Protein AF-A0A4P8J2D7-F1 (afdb_monomer)

Radius of gyration: 19.93 Å; Cα contacts (8 Å, |Δi|>4): 27; chains: 1; bounding box: 55×34×40 Å

Mean predicted aligned error: 13.6 Å

Secondary structure (DSSP, 8-state):
----HHHHHHHHHHTT-HHHHHHHHHHHHHH-GGGS--HHHHTT---TTPPPTTS--------PPPPPP--

Solvent-accessible surface area (backbone atoms only — not comparable to full-atom values): 4702 Å² total; per-residue (Å²): 112,67,70,52,71,69,56,48,52,51,48,60,68,23,66,82,39,73,73,50,29,54,54,47,50,54,53,46,44,74,76,40,56,65,46,53,77,48,82,75,56,48,77,76,54,84,62,91,80,58,75,62,94,82,63,79,78,80,71,78,76,78,75,73,75,80,74,81,78,89,124

Organism: NCBI:txid2571746

Structure (mmCIF, N/CA/C/O backbone):
data_AF-A0A4P8J2D7-F1
#
_entry.id   AF-A0A4P8J2D7-F1
#
loop_
_atom_site.group_PDB
_atom_site.id
_atom_site.type_symbol
_atom_site.label_atom_id
_atom_site.label_alt_id
_atom_site.label_comp_id
_atom_site.label_asym_id
_atom_site.label_entity_id
_atom_site.label_seq_id
_atom_site.pdbx_PDB_ins_code
_atom_site.Cartn_x
_atom_site.Cartn_y
_atom_site.Cartn_z
_atom_site.occupancy
_atom_site.B_iso_or_equiv
_atom_site.auth_seq_id
_atom_site.auth_comp_id
_atom_site.auth_asym_id
_atom_site.auth_atom_id
_atom_site.pdbx_PDB_model_num
ATOM 1 N N . MET A 1 1 ? -13.056 6.621 -2.394 1.00 68.25 1 MET A N 1
ATOM 2 C CA . MET A 1 1 ? -11.925 5.889 -1.790 1.00 68.25 1 MET A CA 1
ATOM 3 C C . MET A 1 1 ? -10.664 6.659 -2.114 1.00 68.25 1 MET A C 1
ATOM 5 O O . MET A 1 1 ? -10.233 6.633 -3.261 1.00 68.25 1 MET A O 1
ATOM 9 N N . PHE A 1 2 ? -10.134 7.420 -1.162 1.00 79.88 2 PHE A N 1
ATOM 10 C CA . PHE A 1 2 ? -8.926 8.207 -1.393 1.00 79.88 2 PHE A CA 1
ATOM 11 C C . PHE A 1 2 ? -8.001 8.062 -0.194 1.00 79.88 2 PHE A C 1
ATOM 13 O O . PHE A 1 2 ? -8.429 8.220 0.949 1.00 79.88 2 PHE A O 1
ATOM 20 N N . LEU A 1 3 ? -6.742 7.740 -0.482 1.00 87.44 3 LEU A N 1
ATOM 21 C CA . LEU A 1 3 ? -5.662 7.810 0.492 1.00 87.44 3 LEU A CA 1
ATOM 22 C C . LEU A 1 3 ? -5.409 9.274 0.840 1.00 87.44 3 LEU A C 1
ATOM 24 O O . LEU A 1 3 ? -5.373 10.129 -0.054 1.00 87.44 3 LEU A O 1
ATOM 28 N N . LYS A 1 4 ? -5.190 9.547 2.123 1.00 92.69 4 LYS A N 1
ATOM 29 C CA . LYS A 1 4 ? -4.665 10.837 2.578 1.00 92.69 4 LYS A CA 1
ATOM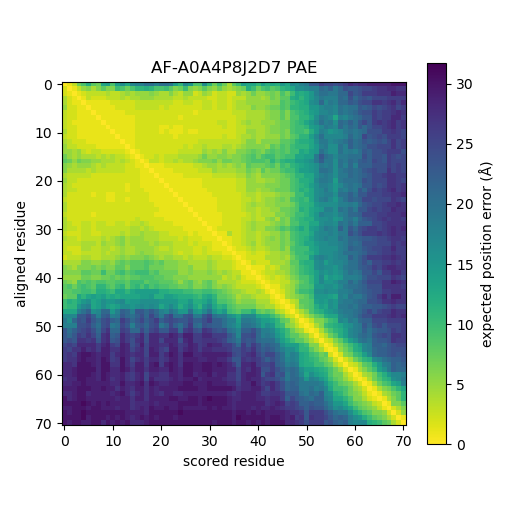 30 C C . LYS A 1 4 ? -3.214 10.980 2.123 1.00 92.69 4 LYS A C 1
ATOM 32 O O . LYS A 1 4 ? -2.515 9.987 1.927 1.00 92.69 4 LYS A O 1
ATOM 37 N N . ASP A 1 5 ? -2.726 12.211 2.012 1.00 93.19 5 ASP A N 1
ATOM 38 C CA . ASP A 1 5 ? -1.370 12.461 1.505 1.00 93.19 5 ASP A CA 1
ATOM 39 C C . ASP A 1 5 ? -0.284 11.792 2.357 1.00 93.19 5 ASP A C 1
ATOM 41 O O . ASP A 1 5 ? 0.651 11.205 1.818 1.00 93.19 5 ASP A O 1
ATOM 45 N N . GLN A 1 6 ? -0.459 11.770 3.680 1.00 92.88 6 GLN A N 1
ATOM 46 C CA . GLN A 1 6 ? 0.443 11.061 4.595 1.00 92.88 6 GLN A CA 1
ATOM 47 C C . GLN A 1 6 ? 0.446 9.541 4.369 1.00 92.88 6 GLN A C 1
ATOM 49 O O . GLN A 1 6 ? 1.501 8.914 4.416 1.00 92.88 6 GLN A O 1
ATOM 54 N N . GLU A 1 7 ? -0.716 8.944 4.088 1.00 93.00 7 GLU A N 1
ATOM 55 C CA . GLU A 1 7 ? -0.849 7.506 3.812 1.00 93.00 7 GLU A CA 1
ATOM 56 C C . GLU A 1 7 ? -0.192 7.157 2.472 1.00 93.00 7 GLU A C 1
ATOM 58 O O . GLU A 1 7 ? 0.502 6.148 2.361 1.00 93.00 7 GLU A O 1
ATOM 63 N N . ARG A 1 8 ? -0.339 8.034 1.469 1.00 92.69 8 ARG A N 1
ATOM 64 C CA . ARG A 1 8 ? 0.325 7.892 0.169 1.00 92.69 8 ARG A CA 1
ATOM 65 C C . ARG A 1 8 ? 1.846 7.934 0.312 1.00 92.69 8 ARG A C 1
ATOM 67 O O . ARG A 1 8 ? 2.518 7.069 -0.236 1.00 92.69 8 ARG A O 1
ATOM 74 N N . ILE A 1 9 ? 2.383 8.901 1.056 1.00 94.00 9 ILE A N 1
ATOM 75 C CA . ILE A 1 9 ? 3.832 9.018 1.286 1.00 94.00 9 ILE A CA 1
ATOM 76 C C . ILE A 1 9 ? 4.363 7.791 2.038 1.00 94.00 9 ILE A C 1
ATOM 78 O O . ILE A 1 9 ? 5.393 7.243 1.656 1.00 94.00 9 ILE A O 1
ATOM 82 N N . ALA A 1 10 ? 3.647 7.318 3.061 1.00 92.75 10 ALA A N 1
ATOM 83 C CA . ALA A 1 10 ? 4.045 6.129 3.812 1.00 92.75 10 ALA A CA 1
ATOM 84 C C . ALA A 1 10 ? 4.113 4.874 2.926 1.00 92.75 10 ALA A C 1
ATOM 86 O O . ALA A 1 10 ? 5.087 4.128 2.997 1.00 92.75 10 ALA A O 1
ATOM 87 N N . LEU A 1 11 ? 3.115 4.668 2.060 1.00 92.56 11 LEU A N 1
ATOM 88 C CA . LEU A 1 11 ? 3.092 3.547 1.115 1.00 92.56 11 LEU A CA 1
ATOM 89 C C . LEU A 1 11 ? 4.206 3.649 0.066 1.00 92.56 11 LEU A C 1
ATOM 91 O O . LEU A 1 11 ? 4.821 2.641 -0.268 1.00 92.56 11 LEU A O 1
ATOM 95 N N . LEU A 1 12 ? 4.498 4.856 -0.431 1.00 93.75 12 LEU A N 1
ATOM 96 C CA . LEU A 1 12 ? 5.599 5.075 -1.372 1.00 93.75 12 LEU A CA 1
ATOM 97 C C . LEU A 1 12 ? 6.956 4.764 -0.733 1.00 93.75 12 LEU A C 1
ATOM 99 O O . LEU A 1 12 ? 7.762 4.067 -1.342 1.00 93.75 12 LEU A O 1
ATOM 103 N N . ASN A 1 13 ? 7.191 5.206 0.503 1.00 93.25 13 ASN A N 1
ATOM 104 C CA . ASN A 1 13 ? 8.444 4.928 1.209 1.00 93.25 13 ASN A CA 1
ATOM 105 C C . ASN A 1 13 ? 8.620 3.432 1.502 1.00 93.25 13 ASN A C 1
ATOM 107 O O . ASN A 1 13 ? 9.718 2.905 1.352 1.00 93.25 13 ASN A O 1
ATOM 111 N N . ALA A 1 14 ? 7.537 2.745 1.869 1.00 93.25 14 ALA A N 1
ATOM 112 C CA . ALA A 1 14 ? 7.556 1.312 2.147 1.00 93.25 14 ALA A CA 1
ATOM 113 C C . ALA A 1 14 ? 7.616 0.438 0.882 1.00 93.25 14 ALA A C 1
ATOM 115 O O . ALA A 1 14 ? 7.897 -0.749 0.979 1.00 93.25 14 ALA A O 1
ATOM 116 N N . SER A 1 15 ? 7.390 1.000 -0.314 1.00 92.00 15 SER A N 1
ATOM 117 C CA . SER A 1 15 ? 7.370 0.235 -1.576 1.00 92.00 15 SER A CA 1
ATOM 118 C C . SER A 1 15 ? 8.706 -0.417 -1.948 1.00 92.00 15 SER A C 1
ATOM 120 O O . SER A 1 15 ? 8.754 -1.259 -2.843 1.00 92.00 15 SER A O 1
ATOM 122 N N . LEU A 1 16 ? 9.787 -0.040 -1.261 1.00 90.06 16 LEU A N 1
ATOM 123 C CA . LEU A 1 16 ? 11.126 -0.573 -1.480 1.00 90.06 16 LEU A CA 1
ATOM 124 C C . LEU A 1 16 ? 11.310 -1.980 -0.899 1.00 90.06 16 LEU A C 1
ATOM 126 O O . 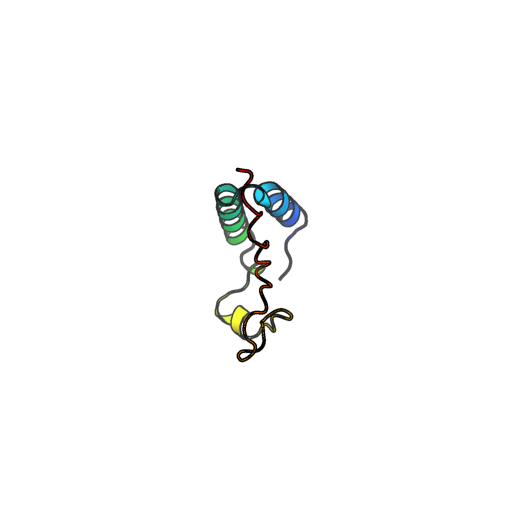LEU A 1 16 ? 12.191 -2.703 -1.364 1.00 90.06 16 LEU A O 1
ATOM 130 N N . THR A 1 17 ? 10.497 -2.383 0.085 1.00 90.56 17 THR A N 1
ATOM 131 C CA . THR A 1 17 ? 10.553 -3.729 0.662 1.00 90.56 17 THR A CA 1
ATOM 132 C C . THR A 1 17 ? 9.144 -4.318 0.831 1.00 90.56 17 THR A C 1
ATOM 134 O O . THR A 1 17 ? 8.252 -3.655 1.363 1.00 90.56 17 THR A O 1
ATOM 137 N N . PRO A 1 18 ? 8.903 -5.571 0.399 1.00 87.88 18 PRO A N 1
ATOM 138 C CA . PRO A 1 18 ? 7.583 -6.194 0.531 1.00 87.88 18 PRO A CA 1
ATOM 139 C C . PRO A 1 18 ? 7.084 -6.262 1.983 1.00 87.88 18 PRO A C 1
ATOM 141 O O . PRO A 1 18 ? 5.930 -5.941 2.258 1.00 87.88 18 PRO A O 1
ATOM 144 N N . ASP A 1 19 ? 7.974 -6.593 2.922 1.00 91.12 19 ASP A N 1
ATOM 145 C CA . ASP A 1 19 ? 7.619 -6.755 4.336 1.00 91.12 19 ASP A CA 1
ATOM 146 C C . ASP A 1 19 ? 7.197 -5.434 5.001 1.00 91.12 19 ASP A C 1
ATOM 148 O O . ASP A 1 19 ? 6.293 -5.411 5.842 1.00 91.12 19 ASP A O 1
ATOM 152 N N . GLU A 1 20 ? 7.840 -4.313 4.656 1.00 91.50 20 GLU A N 1
ATOM 153 C CA . GLU A 1 20 ? 7.431 -3.002 5.171 1.00 91.50 20 GLU A CA 1
ATOM 154 C C . GLU A 1 20 ? 6.138 -2.535 4.514 1.00 91.50 20 GLU A C 1
ATOM 156 O O . GLU A 1 20 ? 5.284 -1.956 5.193 1.00 91.50 20 GLU A O 1
ATOM 161 N N . LEU A 1 21 ? 5.963 -2.818 3.221 1.00 92.56 21 LEU A N 1
ATOM 162 C CA . LEU A 1 21 ? 4.749 -2.470 2.499 1.00 92.56 21 LEU A CA 1
ATOM 163 C C . LEU A 1 21 ? 3.519 -3.126 3.136 1.00 92.56 21 LEU A C 1
ATOM 165 O O . LEU A 1 21 ? 2.544 -2.427 3.419 1.00 92.56 21 LEU A O 1
ATOM 169 N N . ASP A 1 22 ? 3.580 -4.418 3.458 1.00 93.25 22 ASP A N 1
ATOM 170 C CA . ASP A 1 22 ? 2.472 -5.147 4.090 1.00 93.25 22 ASP A CA 1
ATOM 171 C C . ASP A 1 22 ? 2.120 -4.597 5.481 1.00 93.25 22 ASP A C 1
ATOM 173 O O . ASP A 1 22 ? 0.942 -4.451 5.843 1.00 93.25 22 ASP A O 1
ATOM 177 N N . ARG A 1 23 ? 3.138 -4.215 6.261 1.00 94.94 23 ARG A N 1
ATOM 178 C CA . ARG A 1 23 ? 2.947 -3.574 7.573 1.00 94.94 23 ARG A CA 1
ATOM 179 C C . ARG A 1 23 ? 2.260 -2.217 7.443 1.00 94.94 23 ARG A C 1
ATOM 181 O O . ARG A 1 23 ? 1.344 -1.905 8.214 1.00 94.94 23 ARG A O 1
ATOM 188 N N . VAL A 1 24 ? 2.676 -1.408 6.469 1.00 95.12 24 VAL A N 1
ATOM 189 C CA . VAL A 1 24 ? 2.073 -0.092 6.227 1.00 95.12 24 VAL A CA 1
ATOM 190 C C . VAL A 1 24 ? 0.654 -0.241 5.689 1.00 95.12 24 VAL A C 1
ATOM 192 O O . VAL A 1 24 ? -0.237 0.437 6.195 1.00 95.12 24 VAL A O 1
ATOM 195 N N . ILE A 1 25 ? 0.399 -1.163 4.757 1.00 93.56 25 ILE A N 1
ATOM 196 C CA . ILE A 1 25 ? -0.951 -1.464 4.257 1.00 93.56 25 ILE A CA 1
ATOM 197 C C . ILE A 1 25 ? -1.878 -1.817 5.419 1.00 93.56 25 ILE A C 1
ATOM 199 O O . ILE A 1 25 ? -2.931 -1.195 5.561 1.00 93.56 25 ILE A O 1
ATOM 203 N N . SER A 1 26 ? -1.458 -2.734 6.292 1.00 93.69 26 SER A N 1
ATOM 204 C CA . SER A 1 26 ? -2.239 -3.143 7.467 1.00 93.69 26 SER A CA 1
ATOM 205 C C . SER A 1 26 ? -2.556 -1.954 8.381 1.00 93.69 26 SER A C 1
ATOM 207 O O . SER A 1 26 ? -3.683 -1.788 8.850 1.00 93.69 26 SER A O 1
ATOM 209 N N . THR A 1 27 ? -1.582 -1.065 8.587 1.00 94.50 27 THR A N 1
ATOM 210 C CA . THR A 1 27 ? -1.763 0.152 9.391 1.00 94.50 27 THR A CA 1
ATOM 211 C C . THR A 1 27 ? -2.760 1.124 8.755 1.00 94.50 27 THR A C 1
ATOM 213 O O . THR A 1 27 ? -3.619 1.678 9.446 1.00 94.50 27 THR A O 1
ATOM 216 N N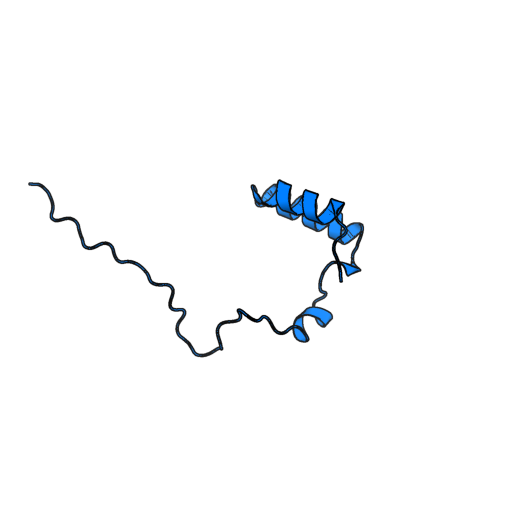 . VAL A 1 28 ? -2.671 1.347 7.441 1.00 94.06 28 VAL A N 1
ATOM 217 C CA . VAL A 1 28 ? -3.589 2.246 6.727 1.00 94.06 28 VAL A CA 1
ATOM 218 C C . VAL A 1 28 ? -4.996 1.648 6.690 1.00 94.06 28 VAL A C 1
ATOM 220 O O . VAL A 1 28 ? -5.957 2.382 6.894 1.00 94.06 28 VAL A O 1
ATOM 223 N N . GLN A 1 29 ? -5.142 0.330 6.525 1.00 91.56 29 GLN A N 1
ATOM 224 C CA . GLN A 1 29 ? -6.441 -0.353 6.568 1.00 91.56 29 GLN A CA 1
ATOM 225 C C . GLN A 1 29 ? -7.151 -0.162 7.913 1.00 91.56 29 GLN A C 1
ATOM 227 O O . GLN A 1 29 ? -8.347 0.116 7.934 1.00 91.56 29 GLN A O 1
ATOM 232 N N . GLN A 1 30 ? -6.421 -0.247 9.030 1.00 91.81 30 GLN A N 1
ATOM 233 C CA . GLN A 1 30 ? -6.985 -0.012 10.364 1.00 91.81 30 GLN A CA 1
ATOM 234 C C . GLN A 1 30 ? -7.426 1.444 10.573 1.00 91.81 30 GLN A C 1
ATOM 236 O O . GLN A 1 30 ? -8.440 1.700 11.218 1.00 91.81 30 GLN A O 1
ATOM 2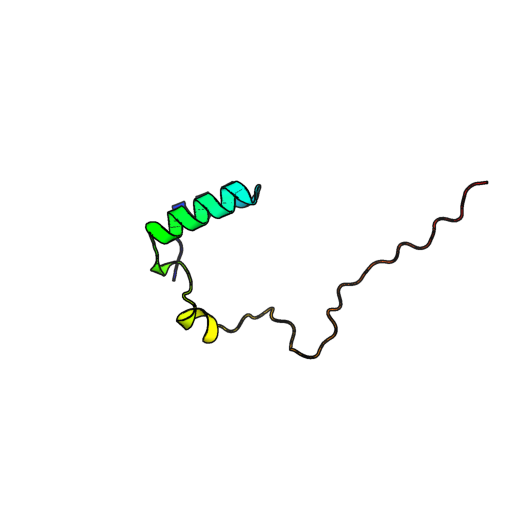41 N N . ARG A 1 31 ? -6.666 2.410 10.042 1.00 92.25 31 ARG A N 1
ATOM 242 C CA . ARG A 1 31 ? -6.921 3.849 10.240 1.00 92.25 31 ARG A CA 1
ATOM 243 C C . ARG A 1 31 ? -7.932 4.434 9.258 1.00 92.25 31 ARG A C 1
ATOM 245 O O . ARG A 1 31 ? -8.609 5.408 9.582 1.00 92.25 31 ARG A O 1
ATOM 252 N N . ASN A 1 32 ? -7.993 3.883 8.054 1.00 91.19 32 ASN A N 1
ATOM 253 C CA . ASN A 1 32 ? -8.801 4.375 6.949 1.00 91.19 32 ASN A CA 1
ATOM 254 C C . ASN A 1 32 ? -9.323 3.192 6.111 1.00 91.19 32 ASN A C 1
ATOM 256 O O . ASN A 1 32 ? -8.890 2.988 4.973 1.00 91.19 32 ASN A O 1
ATOM 260 N N . PRO A 1 33 ? -10.266 2.399 6.651 1.00 86.69 33 PRO A N 1
ATOM 261 C CA . PRO A 1 33 ? -10.768 1.199 5.978 1.00 86.69 33 PRO A CA 1
ATOM 262 C C . PRO A 1 33 ? -11.418 1.513 4.623 1.00 86.69 33 PRO A C 1
ATOM 264 O O . PRO A 1 33 ? -11.327 0.724 3.688 1.00 86.69 33 PRO A O 1
ATOM 267 N N . HIS A 1 34 ? -12.002 2.705 4.470 1.00 86.69 34 HIS A N 1
ATOM 268 C CA . HIS A 1 34 ? -12.628 3.164 3.226 1.00 86.69 34 HIS A CA 1
ATOM 269 C C . HIS A 1 34 ? -11.627 3.602 2.137 1.00 86.69 34 HIS A C 1
ATOM 271 O O . HIS A 1 34 ? -12.042 3.977 1.033 1.00 86.69 34 HIS A O 1
ATOM 277 N N . ALA A 1 35 ? -10.319 3.611 2.424 1.00 86.44 35 ALA A N 1
ATOM 278 C CA . ALA A 1 35 ? -9.288 3.838 1.412 1.00 86.44 35 ALA A CA 1
ATOM 279 C C . ALA A 1 35 ? -9.036 2.607 0.533 1.00 86.44 35 ALA A C 1
ATOM 281 O O . ALA A 1 35 ? -8.545 2.758 -0.587 1.00 86.44 35 ALA A O 1
ATOM 282 N N . PHE A 1 36 ? -9.391 1.414 1.017 1.00 86.06 36 PHE A N 1
ATOM 283 C CA . PHE A 1 36 ? -9.204 0.156 0.307 1.00 86.06 36 PHE A CA 1
ATOM 284 C C . PHE A 1 36 ? -10.520 -0.357 -0.258 1.00 86.06 36 PHE A C 1
ATOM 286 O O . PHE A 1 36 ? -11.607 -0.035 0.220 1.00 86.06 36 PHE A O 1
ATOM 293 N N . HIS A 1 37 ? -10.397 -1.171 -1.300 1.00 84.19 37 HIS A N 1
ATOM 294 C CA . HIS A 1 37 ? -11.539 -1.883 -1.843 1.00 84.19 37 HIS A CA 1
ATOM 295 C C . HIS A 1 37 ? -11.871 -3.081 -0.959 1.00 84.19 37 HIS A C 1
ATOM 297 O O . HIS A 1 37 ? -10.971 -3.774 -0.487 1.00 84.19 37 HIS A O 1
ATOM 303 N N . THR A 1 38 ? -13.159 -3.343 -0.775 1.00 82.69 38 THR A N 1
ATOM 304 C CA . THR A 1 38 ? -13.651 -4.605 -0.222 1.00 82.69 38 THR A CA 1
ATOM 305 C C . THR A 1 38 ? -13.837 -5.612 -1.353 1.00 82.69 38 THR A C 1
ATOM 307 O O . THR A 1 38 ? -13.860 -5.243 -2.526 1.00 82.69 38 THR A O 1
ATOM 310 N N . GLN A 1 39 ? -14.025 -6.890 -1.031 1.00 79.56 39 GLN A N 1
ATOM 311 C CA . GLN A 1 39 ? -14.361 -7.900 -2.041 1.00 79.56 39 GLN A CA 1
ATOM 312 C C . GLN A 1 39 ? -15.626 -7.524 -2.840 1.00 79.56 39 GLN A C 1
ATOM 314 O O . GLN A 1 39 ? -15.700 -7.748 -4.048 1.00 79.56 39 GLN A O 1
ATOM 319 N N . GLU A 1 40 ? -16.589 -6.869 -2.188 1.00 81.25 40 GLU A N 1
ATOM 320 C CA . GLU A 1 40 ? -17.770 -6.308 -2.843 1.00 81.25 40 GLU A CA 1
ATOM 321 C C . GLU A 1 40 ? -17.449 -5.070 -3.693 1.00 81.25 40 GLU A C 1
ATOM 323 O O . GLU A 1 40 ? -17.973 -4.911 -4.784 1.00 81.25 40 GLU A O 1
ATOM 328 N N . SER A 1 41 ? -16.553 -4.175 -3.286 1.00 80.12 41 SER A N 1
ATOM 329 C CA . SER A 1 41 ? -16.235 -3.033 -4.153 1.00 80.12 41 SER A CA 1
ATOM 330 C C . SER A 1 41 ? -15.275 -3.397 -5.293 1.00 80.12 41 SER A C 1
ATOM 332 O O . SER A 1 41 ? -15.231 -2.695 -6.300 1.00 80.12 41 SER A O 1
ATOM 334 N N . LEU A 1 42 ? -14.531 -4.503 -5.179 1.00 79.12 42 LEU A N 1
ATOM 335 C CA . LEU A 1 42 ? -13.613 -4.983 -6.214 1.00 79.12 42 LEU A CA 1
ATOM 336 C C . LEU A 1 42 ? -14.341 -5.469 -7.474 1.00 79.12 42 LEU A C 1
ATOM 338 O O . LEU A 1 42 ? -13.869 -5.180 -8.571 1.00 79.12 42 LEU A O 1
ATOM 342 N N . HIS A 1 43 ? -15.483 -6.159 -7.353 1.00 76.12 43 HIS A N 1
ATOM 343 C CA . HIS A 1 43 ? -16.187 -6.725 -8.519 1.00 76.12 43 HIS A CA 1
ATOM 344 C C . HIS A 1 43 ? -16.810 -5.665 -9.436 1.00 76.12 43 HIS A C 1
ATOM 346 O O . HIS A 1 43 ? -17.075 -5.931 -10.604 1.00 76.12 43 HIS A O 1
ATOM 352 N N . THR A 1 44 ? -17.041 -4.458 -8.919 1.00 73.31 44 THR A N 1
ATOM 353 C CA . THR A 1 44 ? -17.576 -3.335 -9.703 1.00 73.31 44 THR A CA 1
ATOM 354 C C . THR A 1 44 ? -16.483 -2.559 -10.437 1.00 73.31 44 THR A C 1
ATOM 356 O O . THR A 1 44 ? -16.778 -1.631 -11.192 1.00 73.31 44 THR A O 1
ATOM 3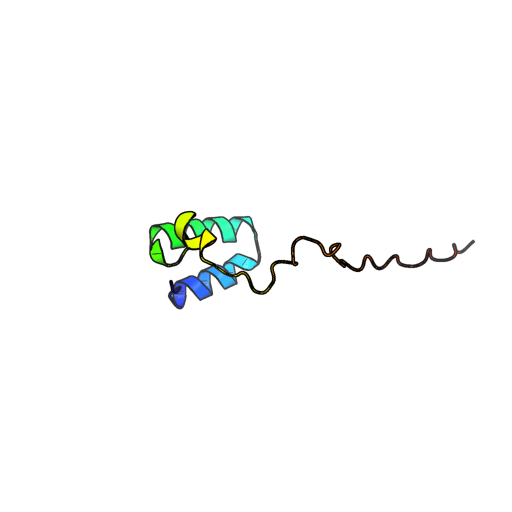59 N N . ARG A 1 45 ? -15.208 -2.910 -10.228 1.00 69.38 45 ARG A 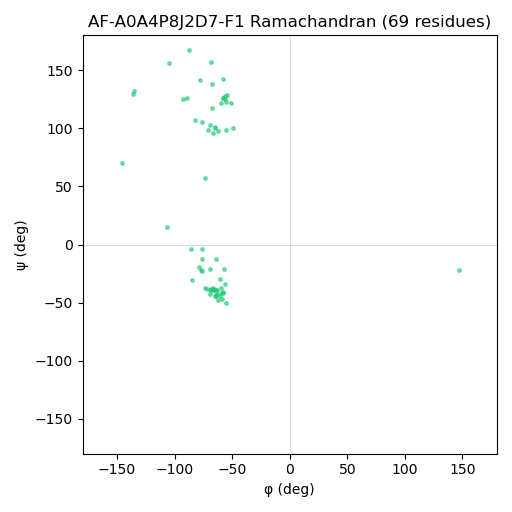N 1
ATOM 360 C CA . ARG A 1 45 ? -14.080 -2.147 -10.749 1.00 69.38 45 ARG A CA 1
ATOM 361 C C . ARG A 1 45 ? -13.622 -2.687 -12.099 1.00 69.38 45 ARG A C 1
ATOM 363 O O . ARG A 1 45 ? -13.230 -3.840 -12.229 1.00 69.38 45 ARG A O 1
ATOM 370 N N . VAL A 1 46 ? -13.582 -1.802 -13.090 1.00 65.94 46 VAL A N 1
ATOM 371 C CA . VAL A 1 46 ? -12.934 -2.074 -14.375 1.00 65.94 46 VAL A CA 1
ATOM 372 C C . VAL A 1 46 ? -11.438 -1.817 -14.216 1.00 65.94 46 VAL A C 1
ATOM 374 O O . VAL A 1 46 ? -10.997 -0.671 -14.093 1.00 65.94 46 VAL A O 1
ATOM 377 N N . PHE A 1 47 ? -10.640 -2.882 -14.184 1.00 64.12 47 PHE A N 1
ATOM 378 C CA . PHE A 1 47 ? -9.190 -2.766 -14.271 1.00 64.12 47 PHE A CA 1
ATOM 379 C C . PHE A 1 47 ? -8.821 -2.494 -15.732 1.00 64.12 47 PHE A C 1
ATOM 381 O O . PHE A 1 47 ? -8.857 -3.396 -16.560 1.00 64.12 47 PHE A O 1
ATOM 388 N N . PHE A 1 48 ? -8.448 -1.253 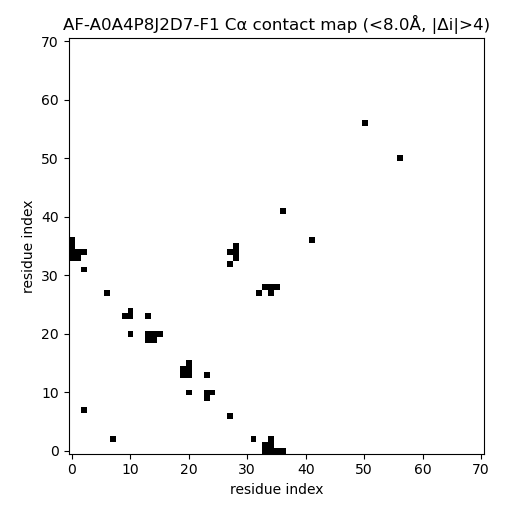-16.051 1.00 56.44 48 PHE A N 1
ATOM 389 C CA . PHE A 1 48 ? -8.068 -0.849 -17.416 1.00 56.44 48 PHE A CA 1
ATOM 390 C C . PHE A 1 48 ? -6.910 -1.672 -18.016 1.00 56.44 48 PHE A C 1
ATOM 392 O O . PHE A 1 48 ? -6.795 -1.746 -19.232 1.00 56.44 48 PHE A O 1
ATOM 399 N N . ASN A 1 49 ? -6.096 -2.321 -17.174 1.00 60.72 49 ASN A N 1
ATOM 400 C CA . ASN A 1 49 ? -4.978 -3.173 -17.591 1.00 60.72 49 ASN A CA 1
ATOM 401 C C . ASN A 1 49 ? -5.248 -4.673 -17.403 1.00 60.72 49 ASN A C 1
ATOM 403 O O . ASN A 1 49 ? -4.298 -5.454 -17.398 1.00 60.72 49 ASN A O 1
ATOM 407 N N . GLN A 1 50 ? -6.496 -5.104 -17.200 1.00 51.97 50 GLN A N 1
ATOM 408 C CA . GLN A 1 50 ? -6.772 -6.537 -17.221 1.00 51.97 50 GLN A CA 1
ATOM 409 C C . GLN A 1 50 ? -6.563 -7.027 -18.660 1.00 51.97 50 GLN A C 1
ATOM 411 O O . GLN A 1 50 ? -7.271 -6.551 -19.551 1.00 51.97 50 GLN A O 1
ATOM 416 N N . PRO A 1 51 ? -5.600 -7.933 -18.929 1.00 57.00 51 PRO A N 1
ATOM 417 C CA . PRO A 1 51 ? -5.513 -8.538 -20.246 1.00 57.00 51 PRO A CA 1
ATOM 418 C C . PRO A 1 51 ? -6.856 -9.212 -20.512 1.00 57.00 51 PRO A C 1
ATOM 420 O O . PRO A 1 51 ? -7.350 -9.972 -19.673 1.00 57.00 51 PRO A O 1
ATOM 423 N N . LEU A 1 52 ? -7.474 -8.871 -21.643 1.00 61.31 52 LEU A N 1
ATOM 424 C CA . LEU A 1 52 ? -8.726 -9.479 -22.070 1.00 61.31 52 LEU A CA 1
ATOM 425 C C . LEU A 1 52 ? -8.531 -10.996 -22.009 1.00 61.31 52 LEU A C 1
ATOM 427 O O . LEU A 1 52 ? -7.587 -11.518 -22.608 1.00 61.31 52 LEU A O 1
ATOM 431 N N . HIS A 1 53 ? -9.362 -11.689 -21.224 1.00 58.50 53 HIS A N 1
ATOM 432 C CA . HIS A 1 53 ? -9.306 -13.142 -21.079 1.00 58.50 53 HIS A CA 1
ATOM 433 C C . HIS A 1 53 ? -9.414 -13.781 -22.472 1.00 58.50 53 HIS A C 1
ATOM 435 O O . HIS A 1 53 ? -10.504 -13.887 -23.027 1.00 58.50 53 HIS A O 1
ATOM 441 N N . GLY A 1 54 ? -8.269 -14.148 -23.051 1.00 58.56 54 GLY A N 1
ATOM 442 C CA . GLY A 1 54 ? -8.180 -14.663 -24.416 1.00 58.56 54 GLY A CA 1
ATOM 443 C C . GLY A 1 54 ? -6.901 -14.293 -25.166 1.00 58.56 54 GLY A C 1
ATOM 444 O O . GLY A 1 54 ? -6.528 -15.021 -26.081 1.00 58.56 54 GLY A O 1
ATOM 445 N N . GLU A 1 55 ? -6.186 -13.230 -24.786 1.00 55.72 55 GLU A N 1
ATOM 446 C CA . GLU A 1 55 ? -4.896 -12.937 -25.421 1.00 55.72 55 GLU A CA 1
ATOM 447 C C . GLU A 1 55 ? -3.757 -13.646 -24.673 1.00 55.72 55 GLU A C 1
ATOM 449 O O . GLU A 1 55 ? -3.641 -13.483 -23.454 1.00 55.72 55 GLU A O 1
ATOM 454 N N . PRO A 1 56 ? -2.903 -14.446 -25.351 1.00 55.75 56 PRO A N 1
ATOM 455 C CA . PRO A 1 56 ? -1.716 -14.991 -24.711 1.00 55.75 56 PRO A CA 1
ATOM 456 C C . PRO A 1 56 ? -0.914 -13.811 -24.183 1.00 55.75 56 PRO A C 1
ATOM 458 O O . PRO A 1 56 ? -0.626 -12.885 -24.943 1.00 55.75 56 PRO A O 1
ATOM 461 N N . CYS A 1 57 ? -0.595 -13.827 -22.887 1.00 54.06 57 CYS A N 1
ATOM 462 C CA . CYS A 1 57 ? 0.236 -12.818 -22.251 1.00 54.06 57 CYS A CA 1
ATOM 463 C C . CYS A 1 57 ? 1.490 -12.633 -23.111 1.00 54.06 57 CYS A C 1
ATOM 465 O O . CYS A 1 57 ? 2.404 -13.455 -23.047 1.00 54.06 57 CYS A O 1
ATOM 467 N N . LYS A 1 58 ? 1.540 -11.581 -23.939 1.00 54.16 58 LYS A N 1
ATOM 468 C CA . LYS A 1 58 ? 2.727 -11.201 -24.712 1.00 54.16 58 LYS A CA 1
ATOM 469 C C . LYS A 1 58 ? 3.741 -10.579 -23.752 1.00 54.16 58 LYS A C 1
ATOM 471 O O . LYS A 1 58 ? 4.162 -9.440 -23.910 1.00 54.16 58 LYS A O 1
ATOM 476 N N . GLY A 1 59 ? 4.115 -11.332 -22.720 1.00 53.03 59 GLY A N 1
ATOM 477 C CA . GLY A 1 59 ? 5.410 -11.184 -22.098 1.00 53.03 59 GLY A CA 1
ATOM 478 C C . GLY A 1 59 ? 6.406 -11.586 -23.168 1.00 53.03 59 GLY A C 1
ATOM 479 O O . GLY A 1 59 ? 6.566 -12.768 -23.462 1.00 53.03 59 GLY A O 1
ATOM 480 N N . PHE A 1 60 ? 7.003 -10.601 -23.827 1.00 55.69 60 PHE A N 1
ATOM 481 C CA . PHE A 1 60 ? 8.129 -10.850 -24.707 1.00 55.69 60 PHE A CA 1
ATOM 482 C C . PHE A 1 60 ? 9.252 -11.429 -23.840 1.00 55.69 60 PHE A C 1
ATOM 484 O O . PHE A 1 60 ? 9.964 -10.698 -23.156 1.00 55.69 60 PHE A O 1
ATOM 491 N N . ILE A 1 61 ? 9.395 -12.755 -23.832 1.00 59.16 61 ILE A N 1
ATOM 492 C CA . ILE A 1 61 ? 10.642 -13.385 -23.415 1.00 59.16 61 ILE A CA 1
ATOM 493 C C . ILE A 1 61 ? 11.632 -13.046 -24.524 1.00 59.16 61 ILE A C 1
ATOM 495 O O . ILE A 1 61 ? 11.582 -13.617 -25.614 1.00 59.16 61 ILE A O 1
ATOM 499 N N . HIS A 1 62 ? 12.512 -12.080 -24.274 1.00 52.53 62 HIS A N 1
ATOM 500 C CA . HIS A 1 62 ? 13.710 -11.941 -25.085 1.00 52.53 62 HIS A CA 1
ATOM 501 C C . HIS A 1 62 ? 14.570 -13.176 -24.825 1.00 52.53 62 HIS A C 1
ATOM 503 O O . HIS A 1 62 ? 15.317 -13.237 -23.850 1.00 52.53 62 HIS A O 1
ATOM 509 N N . PHE A 1 63 ? 14.455 -14.182 -25.689 1.00 52.88 63 PHE A N 1
ATOM 510 C CA . PHE A 1 63 ? 15.498 -15.185 -25.811 1.00 52.88 63 PHE A CA 1
ATOM 511 C C . PHE A 1 63 ? 16.728 -14.450 -26.337 1.00 52.88 63 PHE A C 1
ATOM 513 O O . PHE A 1 63 ? 16.804 -14.113 -27.519 1.00 52.88 63 PHE A O 1
ATOM 520 N N . ALA A 1 64 ? 17.668 -14.132 -25.446 1.00 59.69 64 ALA A N 1
ATOM 521 C CA . ALA A 1 64 ? 19.002 -13.767 -25.883 1.00 59.69 64 ALA A CA 1
ATOM 522 C C . ALA A 1 64 ? 19.512 -14.916 -26.775 1.00 59.69 64 ALA A C 1
ATOM 524 O O . ALA A 1 64 ? 19.411 -16.077 -26.362 1.00 59.69 64 ALA A O 1
ATOM 525 N N . PRO A 1 65 ? 20.001 -14.646 -27.999 1.00 60.81 65 PRO A N 1
ATOM 526 C CA . PRO A 1 65 ? 20.601 -15.695 -28.806 1.00 60.81 65 PRO A CA 1
ATOM 527 C C . PRO A 1 65 ? 21.768 -16.314 -28.022 1.00 60.81 65 PRO A C 1
ATOM 529 O O . PRO A 1 65 ? 22.468 -15.585 -27.309 1.00 60.81 65 PRO A O 1
ATOM 532 N N . PRO A 1 66 ? 21.985 -17.640 -28.114 1.00 58.69 66 PRO A N 1
ATOM 533 C CA . PRO A 1 66 ? 23.133 -18.267 -27.478 1.00 58.69 66 PRO A CA 1
ATOM 534 C C . PRO A 1 66 ? 24.395 -17.565 -27.980 1.00 58.69 66 PRO A C 1
ATOM 536 O O . PRO A 1 66 ? 24.624 -17.481 -29.188 1.00 58.69 66 PRO A O 1
ATOM 539 N N . GLN A 1 67 ? 25.190 -17.023 -27.054 1.00 62.22 67 GLN A N 1
ATOM 540 C CA . GLN A 1 67 ? 26.507 -16.509 -27.404 1.00 62.22 67 GLN A CA 1
ATOM 541 C C . GLN A 1 67 ? 27.293 -17.668 -28.034 1.00 62.22 67 GLN A C 1
ATOM 543 O O . GLN A 1 67 ? 27.360 -18.739 -27.419 1.00 62.22 67 GLN A O 1
ATOM 548 N N . PRO A 1 68 ? 27.853 -17.516 -29.247 1.00 55.78 68 PRO A N 1
ATOM 549 C CA . PRO A 1 68 ? 28.757 -18.522 -29.774 1.00 55.78 68 PRO A CA 1
ATOM 550 C C . PRO A 1 68 ? 29.929 -18.646 -28.799 1.00 55.78 68 PRO A C 1
ATOM 552 O O . PRO A 1 68 ? 30.579 -17.659 -28.459 1.00 55.78 68 PRO A O 1
ATOM 555 N N . GLY A 1 69 ? 30.127 -19.862 -28.289 1.00 54.91 69 GLY A N 1
ATOM 556 C CA . GLY A 1 69 ? 31.179 -20.165 -27.334 1.00 54.91 69 GLY A CA 1
ATOM 557 C C . GLY A 1 69 ? 32.545 -19.776 -27.886 1.00 54.91 69 GLY A C 1
ATOM 558 O O . GLY A 1 69 ? 32.925 -20.208 -28.973 1.00 54.91 69 GLY A O 1
ATOM 559 N N . ASN A 1 70 ? 33.291 -18.997 -27.106 1.00 50.75 70 ASN A N 1
ATOM 560 C CA . ASN A 1 70 ? 34.723 -18.847 -27.307 1.00 50.75 70 ASN A CA 1
ATOM 561 C C . ASN A 1 70 ? 35.393 -20.161 -26.886 1.00 50.75 70 ASN A C 1
ATOM 563 O O . ASN A 1 70 ? 35.575 -20.424 -25.696 1.00 50.75 70 ASN A O 1
ATOM 567 N N . ARG A 1 71 ? 35.693 -20.997 -27.880 1.00 47.44 71 ARG A N 1
ATOM 568 C CA . ARG A 1 71 ? 36.842 -21.902 -27.836 1.00 47.44 71 ARG A CA 1
ATOM 569 C C . ARG 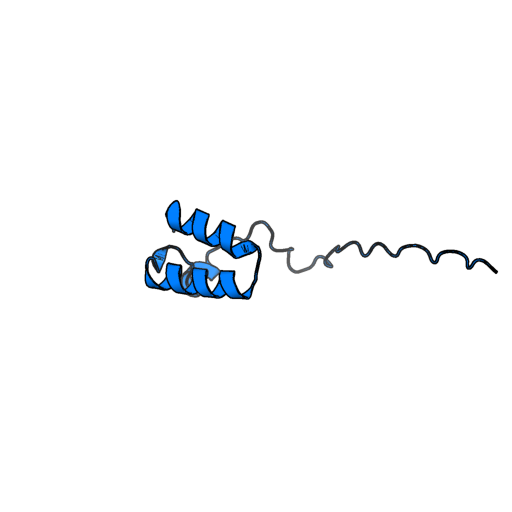A 1 71 ? 38.074 -21.148 -28.306 1.00 47.44 71 ARG A C 1
ATOM 571 O O . ARG A 1 71 ? 37.924 -20.362 -29.266 1.00 47.44 71 ARG A O 1
#

pLDDT: mean 76.77, std 16.32, range [47.44, 95.12]

Sequence (71 aa):
MFLKDQERIALLNASLTPDELDRVISTVQQRNPHAFHTQESLHTRVFFNQPLHGEPCKGFIHFAPPQPGNR

Foldseek 3Di:
DADDPVLVVQLVVQVVDPVSNVVSVVVCCVVPVVRDDDPVRVVV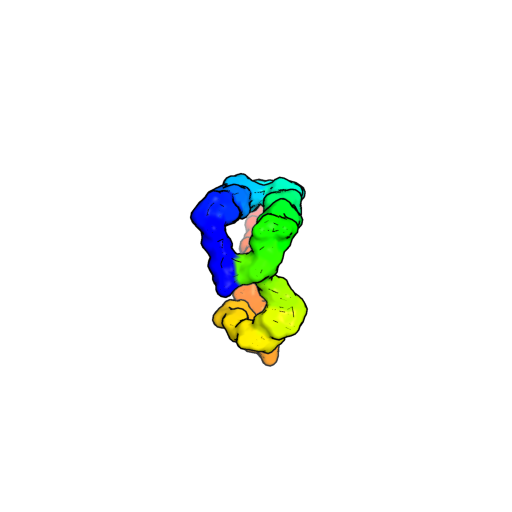DDPPPDDDVPDDPPPPPPPDPPDDDDD